Protein AF-A0A1B9SIA6-F1 (afdb_monomer_lite)

pLDDT: mean 84.1, std 17.41, range [39.88, 98.19]

Structure (mmCIF, N/CA/C/O backbone):
data_AF-A0A1B9SIA6-F1
#
_entry.id   AF-A0A1B9SIA6-F1
#
loop_
_atom_site.group_PDB
_atom_site.id
_atom_site.type_symbol
_atom_site.label_atom_id
_atom_site.label_alt_id
_atom_site.label_comp_id
_atom_site.label_asym_id
_atom_site.label_entity_id
_atom_site.label_seq_id
_atom_site.pdbx_PDB_ins_code
_atom_site.Cartn_x
_atom_site.Cartn_y
_atom_site.Cartn_z
_atom_site.occupancy
_atom_site.B_iso_or_equiv
_atom_site.auth_seq_id
_atom_site.auth_comp_id
_atom_site.au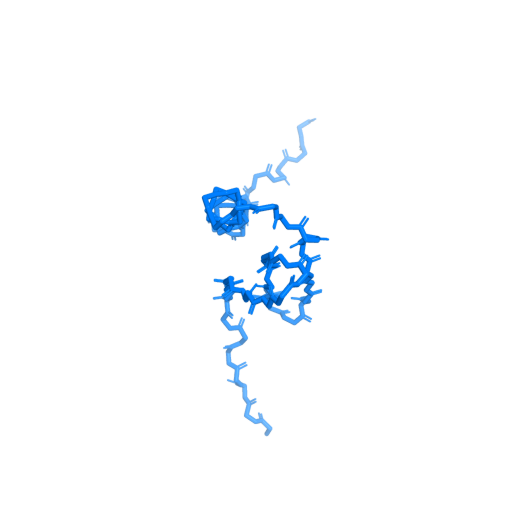th_asym_id
_atom_site.auth_atom_id
_atom_site.pdbx_PDB_model_num
ATOM 1 N N . MET A 1 1 ? -17.139 -15.001 20.819 1.00 39.88 1 MET A N 1
ATOM 2 C CA . MET A 1 1 ? -16.717 -14.588 19.467 1.00 39.88 1 MET A CA 1
ATOM 3 C C . MET A 1 1 ? -15.455 -13.784 19.662 1.00 39.88 1 MET A C 1
ATOM 5 O O . MET A 1 1 ? -15.516 -12.797 20.379 1.00 39.88 1 MET A O 1
ATOM 9 N N . SER A 1 2 ? -14.320 -14.304 19.205 1.00 47.75 2 SER A N 1
ATOM 10 C CA . SER A 1 2 ? -12.997 -13.751 19.479 1.00 47.75 2 SER A CA 1
ATOM 11 C C . SER A 1 2 ? -12.947 -12.292 19.037 1.00 47.75 2 SER A C 1
ATOM 13 O O . SER A 1 2 ? -13.111 -12.008 17.854 1.00 47.75 2 SER A O 1
ATOM 15 N N . GLU A 1 3 ? -12.749 -11.378 19.985 1.00 54.41 3 GLU A N 1
ATOM 16 C CA . GLU A 1 3 ? -12.329 -10.006 19.707 1.00 54.41 3 GLU A CA 1
ATOM 17 C C . GLU A 1 3 ? -10.896 -10.079 19.174 1.00 54.41 3 GLU A C 1
ATOM 19 O O . GLU A 1 3 ? -9.919 -9.815 19.875 1.00 54.41 3 GLU A O 1
ATOM 24 N N . GLU A 1 4 ? -10.761 -10.548 17.935 1.00 56.97 4 GLU A N 1
ATOM 25 C CA . GLU A 1 4 ? -9.549 -10.382 17.161 1.00 56.97 4 GLU A CA 1
ATOM 26 C C . GLU A 1 4 ? -9.406 -8.872 17.017 1.00 56.97 4 GLU A C 1
ATOM 28 O O . GLU A 1 4 ? -10.114 -8.244 16.233 1.00 56.97 4 GLU A O 1
ATOM 33 N N . LYS A 1 5 ? -8.611 -8.267 17.907 1.00 53.81 5 LYS A N 1
ATOM 34 C CA . LYS A 1 5 ? -8.264 -6.851 17.866 1.00 53.81 5 LYS A CA 1
ATOM 35 C C . LYS A 1 5 ? -7.819 -6.573 16.440 1.00 53.81 5 LYS A C 1
ATOM 37 O O . LYS A 1 5 ? -6.721 -6.979 16.072 1.00 53.81 5 LYS A O 1
ATOM 42 N N . GLN A 1 6 ? -8.689 -5.960 15.643 1.00 61.88 6 GLN A N 1
ATOM 43 C CA . GLN A 1 6 ? -8.434 -5.677 14.237 1.00 61.88 6 GLN A CA 1
ATOM 44 C C . GLN A 1 6 ? -7.360 -4.595 14.181 1.00 61.88 6 GLN A C 1
ATOM 46 O O . GLN A 1 6 ? -7.642 -3.403 14.130 1.00 61.88 6 GLN A O 1
ATOM 51 N N . SER A 1 7 ? -6.112 -5.028 14.314 1.00 75.31 7 SER A N 1
ATOM 52 C CA . SER A 1 7 ? -4.933 -4.187 14.304 1.00 75.31 7 SER A CA 1
ATOM 53 C C . SER A 1 7 ? -4.725 -3.629 12.908 1.00 75.31 7 SER A C 1
ATOM 55 O O . SER A 1 7 ? -4.865 -4.350 11.917 1.00 75.31 7 SER A O 1
ATOM 57 N N . LEU A 1 8 ? -4.345 -2.354 12.853 1.00 85.94 8 LEU A N 1
ATOM 58 C CA . LEU A 1 8 ? -3.885 -1.719 11.631 1.00 85.94 8 LEU A CA 1
ATOM 59 C C . LEU A 1 8 ? -2.817 -2.591 10.953 1.00 85.94 8 LEU A C 1
ATOM 61 O O . LEU A 1 8 ? -1.801 -2.928 11.561 1.00 85.94 8 LEU A O 1
ATOM 65 N N . SER A 1 9 ? -3.032 -2.914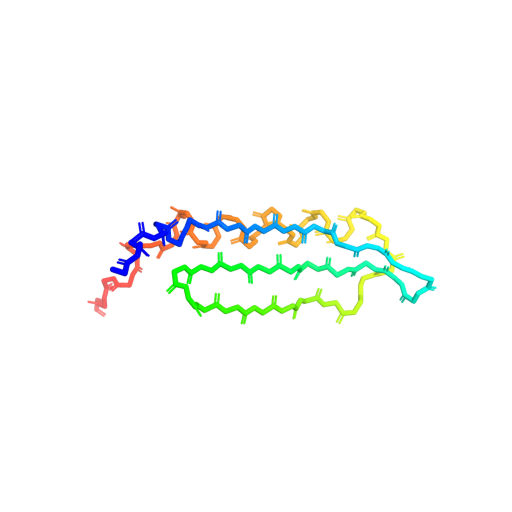 9.684 1.00 91.50 9 SER A N 1
ATOM 66 C CA . SER A 1 9 ? -2.038 -3.550 8.824 1.00 91.50 9 SER A CA 1
ATOM 67 C C . SER A 1 9 ? -2.016 -2.860 7.468 1.00 91.50 9 SER A C 1
ATOM 69 O O . SER A 1 9 ? -3.058 -2.499 6.924 1.00 91.50 9 SER A O 1
ATOM 71 N N . VAL A 1 10 ? -0.815 -2.656 6.933 1.00 94.44 10 VAL A N 1
ATOM 72 C CA . VAL A 1 10 ? -0.587 -2.134 5.585 1.00 94.44 10 VAL A CA 1
ATOM 73 C C . VAL A 1 10 ? 0.540 -2.963 4.979 1.00 94.44 10 VAL A C 1
ATOM 75 O O . VAL A 1 10 ? 1.642 -3.012 5.525 1.00 94.44 10 VAL A O 1
ATOM 78 N N . VAL A 1 11 ? 0.267 -3.652 3.877 1.00 95.94 11 VAL A N 1
ATOM 79 C CA . VAL A 1 11 ? 1.195 -4.593 3.239 1.00 95.94 11 VAL A CA 1
ATOM 80 C C . VAL A 1 11 ? 1.355 -4.262 1.764 1.00 95.94 11 VAL A C 1
ATOM 82 O O . VAL A 1 11 ? 0.435 -3.752 1.128 1.00 95.94 11 VAL A O 1
ATOM 85 N N . VAL A 1 12 ? 2.537 -4.546 1.217 1.00 97.06 12 VAL A N 1
ATOM 86 C CA . VAL A 1 12 ? 2.768 -4.481 -0.228 1.00 97.06 12 VAL A CA 1
ATOM 87 C C . VAL A 1 12 ? 2.668 -5.887 -0.791 1.00 97.06 12 VAL A C 1
ATOM 89 O O . VAL A 1 12 ? 3.375 -6.788 -0.338 1.00 97.06 12 VAL A O 1
ATOM 92 N N . ARG A 1 13 ? 1.811 -6.061 -1.793 1.00 97.06 13 ARG A N 1
ATOM 93 C CA . ARG A 1 13 ? 1.717 -7.273 -2.599 1.00 97.06 13 ARG A CA 1
ATOM 94 C C . ARG A 1 13 ? 2.198 -6.971 -4.009 1.00 97.06 13 ARG A C 1
ATOM 96 O O . ARG A 1 13 ? 1.824 -5.954 -4.579 1.00 97.06 13 ARG A O 1
ATOM 103 N N . SER A 1 14 ? 2.983 -7.872 -4.578 1.00 96.38 14 SER A N 1
ATOM 104 C CA . SER A 1 14 ? 3.520 -7.730 -5.931 1.00 96.38 14 SER A CA 1
ATOM 105 C C . SER A 1 14 ? 3.077 -8.907 -6.789 1.00 96.38 14 SER A C 1
ATOM 107 O O . SER A 1 14 ? 3.084 -10.046 -6.317 1.00 96.38 14 SER A O 1
ATOM 109 N N . ASP A 1 15 ? 2.708 -8.637 -8.035 1.00 95.50 15 ASP A N 1
ATOM 110 C CA . ASP A 1 15 ? 2.477 -9.648 -9.065 1.00 95.50 15 ASP A CA 1
ATOM 111 C C . ASP A 1 15 ? 2.974 -9.144 -10.432 1.00 95.50 15 ASP A C 1
ATOM 113 O O . ASP A 1 15 ? 3.526 -8.047 -10.537 1.00 95.50 15 ASP A O 1
ATOM 117 N N . ASP A 1 16 ? 2.804 -9.940 -11.489 1.00 96.50 16 ASP A N 1
ATOM 118 C CA . ASP A 1 16 ? 3.293 -9.607 -12.836 1.00 96.50 16 ASP A CA 1
ATOM 119 C C . ASP A 1 16 ? 2.698 -8.309 -13.415 1.00 96.50 16 ASP A C 1
ATOM 121 O O . ASP A 1 16 ? 3.205 -7.766 -14.397 1.00 96.50 16 ASP A O 1
ATOM 125 N N . LYS A 1 17 ? 1.606 -7.802 -12.836 1.00 94.81 17 LYS A N 1
ATOM 126 C CA . LYS A 1 17 ? 0.925 -6.573 -13.250 1.00 94.81 17 LYS A C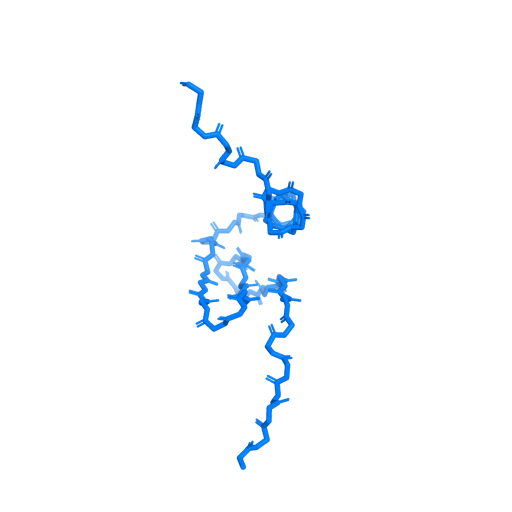A 1
ATOM 127 C C . LYS A 1 17 ? 1.342 -5.354 -12.409 1.00 94.81 17 LYS A C 1
ATOM 129 O O . LYS A 1 17 ? 0.885 -4.252 -12.715 1.00 94.81 17 LYS A O 1
ATOM 134 N N . GLY A 1 18 ? 2.190 -5.516 -11.386 1.00 96.50 18 GLY A N 1
ATOM 135 C CA . GLY A 1 18 ? 2.759 -4.414 -10.603 1.00 96.50 18 GLY A CA 1
ATOM 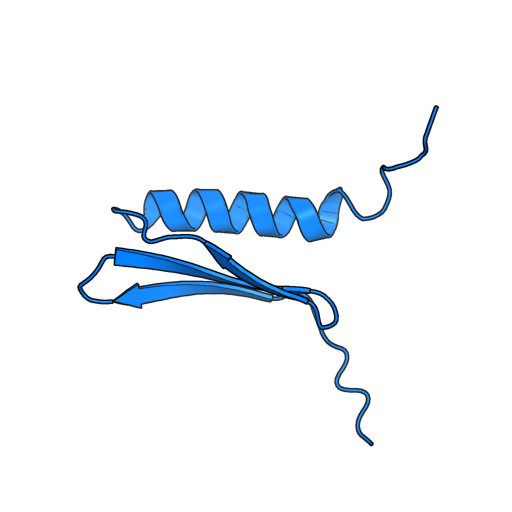136 C C . GLY A 1 18 ? 2.769 -4.644 -9.090 1.00 96.50 18 GLY A C 1
ATOM 137 O O . GLY A 1 18 ? 2.934 -5.762 -8.606 1.00 96.50 18 GLY A O 1
ATOM 138 N N . HIS A 1 19 ? 2.618 -3.557 -8.333 1.00 98.00 19 HIS A N 1
ATOM 139 C CA . HIS A 1 19 ? 2.642 -3.574 -6.870 1.00 98.00 19 HIS A CA 1
ATOM 140 C C . HIS A 1 19 ? 1.394 -2.903 -6.281 1.00 98.00 19 HIS A C 1
ATOM 142 O O . HIS A 1 19 ? 1.022 -1.810 -6.704 1.00 98.00 19 HIS A O 1
ATOM 148 N N . TRP A 1 20 ? 0.771 -3.507 -5.275 1.00 98.19 20 TRP A N 1
ATOM 149 C CA . TRP A 1 20 ? -0.411 -3.001 -4.577 1.00 98.19 20 TRP A CA 1
ATOM 150 C C . TRP A 1 20 ? -0.114 -2.793 -3.108 1.00 98.19 20 TRP A C 1
ATOM 152 O O . TRP A 1 20 ? 0.592 -3.582 -2.489 1.00 98.19 20 TRP A O 1
ATOM 162 N N . VAL A 1 21 ? -0.701 -1.747 -2.547 1.00 97.88 21 VAL A N 1
ATOM 163 C CA . VAL A 1 21 ? -0.714 -1.486 -1.112 1.00 97.88 21 VAL A CA 1
ATOM 164 C C . VAL A 1 21 ? -2.081 -1.886 -0.583 1.00 97.88 21 VAL A C 1
ATOM 166 O O . VAL A 1 21 ? -3.064 -1.183 -0.812 1.00 97.88 21 VAL A O 1
ATOM 169 N N . GLU A 1 22 ? -2.145 -3.013 0.111 1.00 96.94 22 GLU A N 1
ATOM 170 C CA . GLU A 1 22 ? -3.357 -3.527 0.747 1.00 96.94 22 GLU A CA 1
ATOM 171 C C . GLU A 1 22 ? -3.357 -3.128 2.224 1.00 96.94 22 GLU A C 1
ATOM 173 O O . GLU A 1 22 ? -2.313 -3.148 2.878 1.00 96.94 22 GLU A O 1
ATOM 178 N N . TRP A 1 23 ? -4.509 -2.742 2.765 1.00 94.94 23 TRP A N 1
ATOM 179 C CA . TRP A 1 23 ? -4.610 -2.311 4.157 1.00 94.94 23 TRP A CA 1
ATOM 180 C C . TRP A 1 23 ? -5.885 -2.790 4.843 1.00 94.94 23 TRP A C 1
ATOM 182 O O . TRP A 1 23 ? -6.920 -2.987 4.205 1.00 94.94 23 TRP A O 1
ATOM 192 N N . ASN A 1 24 ? -5.793 -2.935 6.164 1.00 91.56 24 ASN A N 1
ATOM 193 C CA . ASN A 1 24 ? -6.905 -3.130 7.086 1.00 91.56 24 ASN A CA 1
ATOM 194 C C . ASN A 1 24 ? -6.738 -2.162 8.259 1.00 91.56 24 ASN A C 1
ATOM 196 O O . ASN A 1 24 ? -5.686 -2.143 8.892 1.00 91.56 24 ASN A O 1
ATOM 200 N N . ASN A 1 25 ? -7.766 -1.371 8.542 1.00 88.94 25 ASN A N 1
ATOM 201 C CA . ASN A 1 25 ? -7.827 -0.461 9.673 1.00 88.94 25 ASN A CA 1
ATOM 202 C C . ASN A 1 25 ? -9.164 -0.646 10.397 1.00 88.94 25 ASN A C 1
ATOM 204 O O . ASN A 1 25 ? -10.187 -0.154 9.922 1.00 88.94 25 ASN A O 1
ATOM 208 N N . TYR A 1 26 ? -9.162 -1.369 11.521 1.00 82.69 26 TYR A N 1
ATOM 209 C CA . TYR A 1 26 ? -10.345 -1.598 12.363 1.00 82.69 26 TYR A CA 1
ATOM 210 C C . TYR A 1 26 ? -11.606 -2.006 11.573 1.00 82.69 26 TYR A C 1
ATOM 212 O O . TYR A 1 26 ? -12.695 -1.479 11.791 1.00 82.69 26 TYR A O 1
ATOM 220 N N . GLY A 1 27 ? -11.443 -2.913 10.603 1.00 83.12 27 GLY A N 1
ATOM 221 C CA . GLY A 1 27 ? -12.549 -3.462 9.812 1.00 83.12 27 GLY A CA 1
ATOM 222 C C . GLY A 1 27 ? -12.798 -2.754 8.479 1.00 83.12 27 GLY A C 1
ATOM 223 O O . GLY A 1 27 ? -13.457 -3.325 7.610 1.00 83.12 27 GLY A O 1
ATOM 224 N N . ALA A 1 28 ? -12.217 -1.573 8.254 1.00 87.75 28 ALA A N 1
ATOM 225 C CA . ALA A 1 28 ? -12.130 -0.990 6.920 1.00 87.75 28 ALA A CA 1
ATOM 226 C C . ALA A 1 28 ? -10.954 -1.620 6.164 1.00 87.75 28 ALA A C 1
ATOM 228 O O . ALA A 1 28 ? -9.845 -1.682 6.689 1.00 87.75 28 ALA A O 1
ATOM 229 N N . THR A 1 29 ? -11.182 -2.080 4.934 1.00 93.06 29 THR A N 1
ATOM 230 C CA . THR A 1 29 ? -10.132 -2.653 4.080 1.00 93.06 29 THR A CA 1
ATOM 231 C C . THR A 1 29 ? -10.081 -1.952 2.732 1.00 93.06 29 THR A C 1
ATOM 233 O O . THR A 1 29 ? -11.084 -1.410 2.263 1.00 93.06 29 THR A O 1
ATOM 236 N N . GLY A 1 30 ? -8.912 -1.956 2.098 1.00 94.12 30 GLY A N 1
ATOM 237 C CA . GLY A 1 30 ? -8.754 -1.382 0.769 1.00 94.12 30 GLY A CA 1
ATOM 238 C C . GLY A 1 30 ? -7.432 -1.743 0.110 1.00 94.12 30 GLY A C 1
ATOM 239 O O . GLY A 1 30 ? -6.541 -2.319 0.730 1.00 94.12 30 GLY A O 1
ATOM 240 N N . SER A 1 31 ? -7.323 -1.388 -1.168 1.00 96.44 31 SER A N 1
ATOM 241 C CA . SER A 1 31 ? -6.129 -1.604 -1.982 1.00 96.44 31 SER A CA 1
ATOM 242 C C . SER A 1 31 ? -5.847 -0.371 -2.838 1.00 96.44 31 SER A C 1
ATOM 244 O O . SER A 1 31 ? -6.774 0.242 -3.370 1.00 96.44 31 SER A O 1
ATOM 246 N N . LEU A 1 32 ? -4.575 0.006 -2.948 1.00 96.56 32 LEU A N 1
ATOM 247 C CA . LEU A 1 32 ? -4.088 1.084 -3.809 1.00 96.56 32 LEU A CA 1
ATOM 248 C C . LEU A 1 32 ? -3.063 0.521 -4.796 1.00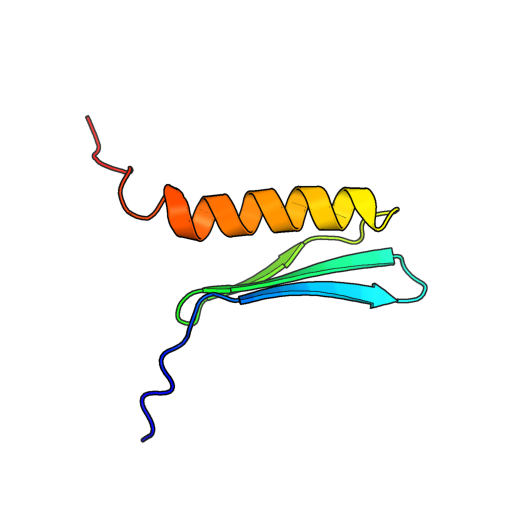 96.56 32 LEU A C 1
ATOM 250 O O . LEU A 1 32 ? -2.159 -0.206 -4.392 1.00 96.56 32 LEU A O 1
ATOM 254 N N . GLY A 1 33 ? -3.180 0.871 -6.075 1.00 94.62 33 GLY A N 1
ATOM 255 C CA . GLY A 1 33 ? -2.289 0.399 -7.139 1.00 94.62 33 GLY A CA 1
ATOM 256 C C . GLY A 1 33 ? -3.048 0.030 -8.421 1.00 94.62 33 GLY A C 1
ATOM 257 O O . GLY A 1 33 ? -4.246 0.313 -8.519 1.00 94.62 33 GLY A O 1
ATOM 258 N N . PRO A 1 34 ? -2.380 -0.613 -9.399 1.00 96.19 34 PRO A N 1
ATOM 259 C CA . PRO A 1 34 ? -0.966 -1.004 -9.378 1.00 96.19 34 PRO A CA 1
ATOM 260 C C . PRO A 1 34 ? 0.007 0.175 -9.449 1.00 96.19 34 PRO A C 1
ATOM 262 O O . PRO A 1 34 ? -0.208 1.148 -10.169 1.00 96.19 34 PRO A O 1
ATOM 265 N N . TYR A 1 35 ? 1.131 0.030 -8.757 1.00 97.38 35 TYR A N 1
ATOM 266 C CA . TYR A 1 35 ? 2.324 0.851 -8.907 1.00 97.38 35 TYR A CA 1
ATOM 267 C C . TYR A 1 35 ? 3.348 0.143 -9.789 1.00 97.38 35 TYR A C 1
ATOM 269 O O . TYR A 1 35 ? 3.493 -1.077 -9.734 1.00 97.38 35 TYR A O 1
ATOM 277 N N . GLN A 1 36 ? 4.077 0.924 -10.586 1.00 95.94 36 GLN A N 1
ATOM 278 C CA . GLN A 1 36 ? 5.060 0.402 -11.540 1.00 95.94 36 GLN A CA 1
ATOM 279 C C . GLN A 1 36 ? 6.337 -0.120 -10.875 1.00 95.94 36 GLN A C 1
ATOM 281 O O . GLN A 1 36 ? 7.030 -0.945 -11.457 1.00 95.94 36 GLN A O 1
ATOM 286 N N . THR A 1 37 ? 6.681 0.389 -9.690 1.00 97.00 37 THR A N 1
ATOM 287 C CA . THR A 1 37 ? 7.908 0.013 -8.981 1.00 97.00 37 THR A CA 1
ATOM 288 C C . THR A 1 37 ? 7.624 -0.241 -7.512 1.00 97.00 37 THR A C 1
ATOM 290 O O . THR A 1 37 ? 6.764 0.414 -6.915 1.00 97.00 37 THR A O 1
ATOM 293 N N . GLU A 1 38 ? 8.408 -1.136 -6.913 1.00 94.88 38 GLU A N 1
ATOM 294 C CA . GLU A 1 38 ? 8.329 -1.441 -5.484 1.00 94.88 38 GLU A CA 1
ATOM 295 C C . GLU A 1 38 ? 8.514 -0.176 -4.634 1.00 94.88 38 GLU A C 1
ATOM 297 O O . GLU A 1 38 ? 7.798 0.030 -3.651 1.00 94.88 38 GLU A O 1
ATOM 302 N N . LYS A 1 39 ? 9.403 0.733 -5.063 1.00 97.25 39 LYS A N 1
ATOM 303 C CA . LYS A 1 39 ? 9.626 2.013 -4.385 1.00 97.25 39 LYS A CA 1
ATOM 304 C C . LYS A 1 39 ? 8.345 2.849 -4.304 1.00 97.25 39 LYS A C 1
ATOM 306 O O . LYS A 1 39 ? 8.036 3.367 -3.237 1.00 97.25 39 LYS A O 1
ATOM 311 N N . MET A 1 40 ? 7.584 2.962 -5.396 1.00 97.31 40 MET A N 1
ATOM 312 C CA . MET A 1 40 ? 6.322 3.715 -5.394 1.00 97.31 40 MET A CA 1
ATOM 313 C C . MET A 1 40 ? 5.304 3.097 -4.431 1.00 97.31 40 MET A C 1
ATOM 315 O O . MET A 1 40 ? 4.691 3.818 -3.647 1.00 97.31 40 MET A O 1
ATOM 319 N N . SER A 1 41 ? 5.163 1.767 -4.428 1.00 97.44 41 SER A N 1
ATOM 320 C CA . SER A 1 41 ? 4.297 1.091 -3.455 1.00 97.44 41 SER A CA 1
ATOM 321 C C . SER A 1 41 ? 4.789 1.242 -2.011 1.00 97.44 41 SER A C 1
ATOM 323 O O . SER A 1 41 ? 3.973 1.376 -1.106 1.00 97.44 41 SER A O 1
ATOM 325 N N . ALA A 1 42 ? 6.103 1.281 -1.773 1.00 97.25 42 ALA A N 1
ATOM 326 C CA . ALA A 1 42 ? 6.676 1.480 -0.442 1.00 97.25 42 ALA A CA 1
ATOM 327 C C . ALA A 1 42 ? 6.458 2.910 0.082 1.00 97.25 42 ALA A C 1
ATOM 329 O O . ALA A 1 42 ? 6.113 3.093 1.254 1.00 97.25 42 ALA A O 1
ATOM 330 N N . ASP A 1 43 ? 6.599 3.918 -0.785 1.00 97.38 43 ASP A N 1
ATOM 331 C CA . ASP A 1 43 ? 6.307 5.314 -0.452 1.00 97.38 43 ASP A CA 1
ATOM 332 C C . ASP A 1 43 ? 4.818 5.465 -0.072 1.00 97.38 43 ASP A C 1
ATOM 334 O O . ASP A 1 43 ? 4.487 6.066 0.953 1.00 97.38 43 ASP A O 1
ATOM 338 N N . VAL A 1 44 ? 3.914 4.844 -0.841 1.00 96.75 44 VAL A N 1
ATOM 339 C CA . VAL A 1 44 ? 2.467 4.854 -0.562 1.00 96.75 44 VAL A CA 1
ATOM 340 C C . VAL A 1 44 ? 2.125 4.085 0.706 1.00 96.75 44 VAL A C 1
ATOM 342 O O . VAL A 1 44 ? 1.343 4.579 1.515 1.00 96.75 44 VAL A O 1
ATOM 345 N N . ARG A 1 45 ? 2.728 2.911 0.926 1.00 95.62 45 ARG A N 1
ATOM 346 C CA . ARG A 1 45 ? 2.581 2.163 2.179 1.00 95.62 45 ARG A CA 1
ATOM 347 C C . ARG A 1 45 ? 2.946 3.043 3.372 1.00 95.62 45 ARG A C 1
ATOM 349 O O . ARG A 1 45 ? 2.154 3.150 4.301 1.00 95.62 45 ARG A O 1
ATOM 356 N N . THR A 1 46 ? 4.094 3.715 3.313 1.00 94.81 46 THR A N 1
ATOM 357 C CA . THR A 1 46 ? 4.567 4.604 4.385 1.00 94.81 46 THR A CA 1
ATOM 358 C C . THR A 1 46 ? 3.590 5.756 4.626 1.00 94.81 46 THR A C 1
ATOM 360 O O . THR A 1 46 ? 3.284 6.084 5.771 1.00 94.81 46 THR A O 1
ATOM 363 N N . ALA A 1 47 ? 3.071 6.371 3.559 1.00 93.31 47 ALA A N 1
ATOM 364 C CA . ALA A 1 47 ? 2.067 7.425 3.672 1.00 93.31 47 ALA A CA 1
ATOM 365 C C . ALA A 1 47 ? 0.768 6.909 4.313 1.00 93.31 47 ALA A C 1
ATOM 367 O O . ALA A 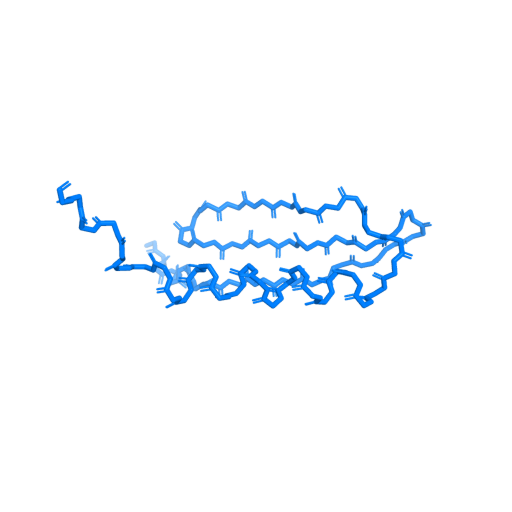1 47 ? 0.213 7.570 5.187 1.00 93.31 47 ALA A O 1
ATOM 368 N N . LYS A 1 48 ? 0.322 5.707 3.934 1.00 92.44 48 LYS A N 1
ATOM 369 C CA . LYS A 1 48 ? -0.900 5.086 4.453 1.00 92.44 48 LYS A CA 1
ATOM 370 C C . LYS A 1 48 ? -0.766 4.672 5.921 1.00 92.44 48 LYS A C 1
ATOM 372 O O . LYS A 1 48 ? -1.672 4.915 6.710 1.00 92.44 48 LYS A O 1
ATOM 377 N N . GLU A 1 49 ? 0.385 4.127 6.313 1.00 90.44 49 GLU A N 1
ATOM 378 C CA . GLU A 1 49 ? 0.715 3.848 7.717 1.00 90.44 49 GLU A CA 1
ATOM 379 C C . GLU A 1 49 ? 0.698 5.136 8.555 1.00 90.44 49 GLU A C 1
ATOM 381 O O . GLU A 1 49 ? 0.137 5.149 9.651 1.00 90.44 49 GLU A O 1
ATOM 386 N N . ARG A 1 50 ? 1.246 6.244 8.034 1.00 89.44 50 ARG A N 1
ATOM 387 C CA . ARG A 1 50 ? 1.184 7.554 8.704 1.00 89.44 50 ARG A CA 1
ATOM 388 C C . ARG A 1 50 ? -0.236 8.102 8.792 1.00 89.44 50 ARG A C 1
ATOM 390 O O . ARG A 1 50 ? -0.605 8.579 9.854 1.00 89.44 50 ARG A O 1
ATOM 397 N N . GLU A 1 51 ? -1.039 8.005 7.733 1.00 88.31 51 GLU A N 1
ATOM 398 C CA . GLU A 1 51 ? -2.449 8.426 7.743 1.00 88.31 51 GLU A CA 1
ATOM 399 C C . GLU A 1 51 ? -3.200 7.772 8.913 1.00 88.31 51 GLU A C 1
ATOM 401 O O . GLU A 1 51 ? -3.825 8.459 9.716 1.00 88.31 51 GLU A O 1
ATOM 406 N N . PHE A 1 52 ? -3.065 6.456 9.073 1.00 86.62 52 PHE A N 1
ATOM 407 C CA . PHE A 1 52 ? -3.787 5.722 10.110 1.00 86.62 52 PHE A CA 1
ATOM 408 C C . PHE A 1 52 ? -3.216 5.878 11.524 1.00 86.62 52 PHE A C 1
ATOM 410 O O . PHE A 1 52 ? -3.956 5.738 12.494 1.00 86.62 52 PHE A O 1
ATOM 417 N N . THR A 1 53 ? -1.919 6.161 11.666 1.00 82.31 53 THR A N 1
ATOM 418 C CA . THR A 1 53 ? -1.274 6.297 12.986 1.00 82.31 53 THR A CA 1
ATOM 419 C C . THR A 1 53 ? -1.199 7.736 13.487 1.00 82.31 53 THR A C 1
ATOM 421 O O . THR A 1 53 ? -1.241 7.957 14.693 1.00 82.31 53 THR A O 1
ATOM 424 N N . GLN A 1 54 ? -1.088 8.714 12.587 1.00 72.19 54 GLN A N 1
ATOM 425 C CA . GLN A 1 54 ? -0.845 10.121 12.920 1.00 72.19 54 GLN A CA 1
ATOM 426 C C . GLN A 1 54 ? -2.086 10.997 12.730 1.00 72.19 54 GLN A C 1
ATOM 428 O O . GLN A 1 54 ? -2.214 12.003 13.419 1.00 72.19 54 GLN A O 1
ATOM 433 N N . ASN A 1 55 ? -3.022 10.622 11.847 1.00 62.97 55 ASN A N 1
ATOM 434 C CA . ASN A 1 55 ? -4.244 11.402 11.616 1.00 62.97 55 ASN A CA 1
ATOM 435 C C . ASN A 1 55 ? -5.441 10.939 12.468 1.00 62.97 55 ASN A C 1
ATOM 437 O O . ASN A 1 55 ? -6.538 11.474 12.332 1.00 62.97 55 ASN A O 1
ATOM 441 N N . ALA A 1 56 ? -5.246 9.971 13.370 1.00 58.38 56 ALA A N 1
ATOM 442 C CA . ALA A 1 56 ? -6.293 9.402 14.227 1.00 58.38 56 ALA A CA 1
ATOM 443 C C . ALA A 1 56 ? -6.852 10.369 15.301 1.00 58.38 56 ALA A C 1
ATOM 445 O O . ALA A 1 56 ? -7.630 9.946 16.152 1.00 58.38 56 ALA A O 1
ATOM 446 N N . GLY A 1 57 ? -6.479 11.653 15.276 1.00 53.91 57 GLY A N 1
ATOM 447 C CA . GLY A 1 57 ? -6.919 12.647 16.260 1.00 53.91 57 GLY A CA 1
ATOM 448 C C . GLY A 1 57 ? -6.826 14.105 15.807 1.00 53.91 57 GLY A C 1
ATOM 449 O O . GLY A 1 57 ? -6.685 14.969 16.658 1.00 53.91 57 GLY A O 1
ATOM 450 N N . HIS A 1 58 ? -6.851 14.391 14.498 1.00 53.53 58 HIS A N 1
ATOM 451 C CA . HIS A 1 58 ? -6.657 15.753 13.965 1.00 53.53 58 HIS A CA 1
ATOM 452 C C . HIS A 1 58 ? -7.815 16.275 13.095 1.00 53.53 58 HIS A C 1
ATOM 454 O O . HIS A 1 58 ? -7.624 17.194 12.302 1.00 53.53 58 HIS A O 1
ATOM 460 N N . ILE A 1 59 ? -9.026 15.735 13.258 1.00 56.94 59 ILE A N 1
ATOM 461 C CA . ILE A 1 59 ? -10.249 16.423 12.813 1.00 56.94 59 ILE A CA 1
ATOM 462 C C . ILE A 1 59 ? -10.919 17.017 14.058 1.00 56.94 59 ILE A C 1
ATOM 464 O O . ILE A 1 59 ? -11.995 16.588 14.460 1.00 56.94 59 ILE A O 1
ATOM 468 N N . ASP A 1 60 ? -10.238 17.959 14.710 1.00 53.59 60 ASP A N 1
ATOM 469 C CA . ASP A 1 60 ? -10.932 18.974 15.501 1.00 53.59 60 ASP A CA 1
ATOM 470 C C . ASP A 1 60 ? -11.302 20.081 14.510 1.00 53.59 60 ASP A C 1
ATOM 472 O O . ASP A 1 60 ? -10.445 20.819 14.021 1.00 53.59 60 ASP A O 1
ATOM 476 N N . ASP A 1 61 ? -12.579 20.084 14.132 1.00 49.88 61 ASP A N 1
ATOM 477 C CA . ASP A 1 61 ? -13.238 21.118 13.336 1.00 49.88 61 ASP A CA 1
ATOM 478 C C . ASP A 1 61 ? -13.093 22.456 14.088 1.00 49.88 61 ASP A C 1
ATOM 480 O O . ASP A 1 61 ? -13.535 22.573 15.234 1.00 49.88 61 ASP A O 1
ATOM 484 N N . ALA A 1 62 ? -12.400 23.424 13.484 1.00 48.12 62 ALA A N 1
ATOM 485 C CA . ALA A 1 62 ? -12.248 24.784 14.005 1.00 48.12 62 ALA A CA 1
ATOM 486 C C . ALA A 1 62 ? -13.192 25.745 13.281 1.00 48.12 62 ALA A C 1
ATOM 488 O O . ALA A 1 62 ? -13.280 25.641 12.035 1.00 48.12 62 ALA A O 1
#

Sequence (62 aa):
MSEEKQSLSVVVRSDDKGHWVEWNNYGATGSLGPYQTEKMSADVRTAKEREFTQNAGHIDDA

Foldseek 3Di:
DDPPVFDWDWDWDADPQAIKIWITDRHDTDIDDRDHDPVVSVVVSVVVVCCRPPVPPPPPPD

Radius of gyration: 13.77 Å; chains: 1; bounding box: 26×39×33 Å

Secondary structure (DSSP, 8-state):
--------EEEEEEETTEEEEEEEETTEEEEEEEESSHHHHHHHHHHHHHHHHHSTT-----